Protein AF-A0A1I9GDU5-F1 (afdb_monomer_lite)

Radius of gyration: 19.59 Å; chains: 1; bounding box: 53×36×53 Å

Structure (mmCIF, N/CA/C/O backbone):
data_AF-A0A1I9GDU5-F1
#
_entry.id   AF-A0A1I9GDU5-F1
#
loop_
_atom_site.group_PDB
_atom_site.id
_atom_site.type_symbol
_atom_site.label_atom_id
_atom_site.label_alt_id
_atom_site.label_comp_id
_atom_site.label_asym_id
_atom_site.label_entity_id
_atom_site.label_seq_id
_atom_site.pdbx_PDB_ins_code
_atom_site.Cartn_x
_atom_site.Cartn_y
_atom_site.Cartn_z
_atom_site.occupancy
_atom_site.B_iso_or_equiv
_atom_site.auth_seq_id
_atom_site.auth_comp_id
_atom_site.auth_asym_id
_atom_site.auth_atom_id
_atom_site.pdbx_PDB_model_num
ATOM 1 N N . PHE A 1 1 ? 31.852 8.792 18.252 1.00 34.69 1 PHE A N 1
ATOM 2 C CA . PHE A 1 1 ? 31.439 7.399 18.511 1.00 34.69 1 PHE A CA 1
ATOM 3 C C . PHE A 1 1 ? 30.868 6.819 17.231 1.00 34.69 1 PHE A C 1
ATOM 5 O O . PHE A 1 1 ? 29.790 7.212 16.814 1.00 34.69 1 PHE A O 1
ATOM 12 N N . LEU A 1 2 ? 31.659 5.996 16.546 1.00 25.97 2 LEU A N 1
ATOM 13 C CA . LEU A 1 2 ? 31.419 5.549 15.175 1.00 25.97 2 LEU A CA 1
ATOM 14 C C . LEU A 1 2 ? 31.175 4.036 15.232 1.00 25.97 2 LEU A C 1
ATOM 16 O O . LEU A 1 2 ? 32.122 3.259 15.301 1.00 25.97 2 LEU A O 1
ATOM 20 N N . VAL A 1 3 ? 29.908 3.618 15.287 1.00 32.28 3 VAL A N 1
ATOM 21 C CA . VAL A 1 3 ? 29.549 2.194 15.225 1.00 32.28 3 VAL A CA 1
ATOM 22 C C . VAL A 1 3 ? 29.428 1.809 13.754 1.00 32.28 3 VAL A C 1
ATOM 24 O O . VAL A 1 3 ? 28.418 2.058 13.100 1.00 32.28 3 VAL A O 1
ATOM 27 N N . ARG A 1 4 ? 30.501 1.217 13.223 1.00 34.00 4 ARG A N 1
ATOM 28 C CA . ARG A 1 4 ? 30.481 0.467 11.965 1.00 34.00 4 ARG A CA 1
ATOM 29 C C . ARG A 1 4 ? 29.756 -0.857 12.210 1.00 34.00 4 ARG A C 1
ATOM 31 O O . ARG A 1 4 ? 30.358 -1.789 12.727 1.00 34.00 4 ARG A O 1
ATOM 38 N N . ASN A 1 5 ? 28.493 -0.960 11.804 1.00 32.53 5 ASN A N 1
ATOM 39 C CA . ASN A 1 5 ? 27.867 -2.266 11.605 1.00 32.53 5 ASN A CA 1
ATOM 40 C C . ASN A 1 5 ? 28.206 -2.763 10.198 1.00 32.53 5 ASN A C 1
ATOM 42 O O . ASN A 1 5 ? 27.578 -2.379 9.213 1.00 32.53 5 ASN A O 1
ATOM 46 N N . ALA A 1 6 ? 29.222 -3.621 10.121 1.00 39.22 6 ALA A N 1
ATOM 47 C CA . ALA A 1 6 ? 29.484 -4.453 8.960 1.00 39.22 6 ALA A CA 1
ATOM 48 C C . ALA A 1 6 ? 28.389 -5.527 8.871 1.00 39.22 6 ALA A C 1
ATOM 50 O O . ALA A 1 6 ? 28.407 -6.511 9.607 1.00 39.22 6 ALA A O 1
ATOM 51 N N . ARG A 1 7 ? 27.415 -5.342 7.977 1.00 33.91 7 ARG A N 1
ATOM 52 C CA . ARG A 1 7 ? 26.587 -6.445 7.478 1.00 33.91 7 ARG A CA 1
ATOM 53 C C . ARG A 1 7 ? 27.084 -6.765 6.075 1.00 33.91 7 ARG A C 1
ATOM 55 O O . ARG A 1 7 ? 26.916 -5.958 5.166 1.00 33.91 7 ARG A O 1
ATOM 62 N N . GLY A 1 8 ? 27.754 -7.908 5.937 1.00 32.38 8 GLY A N 1
ATOM 63 C CA . GLY A 1 8 ? 28.134 -8.453 4.636 1.00 32.38 8 GLY A CA 1
ATOM 64 C C . GLY A 1 8 ? 26.904 -8.714 3.754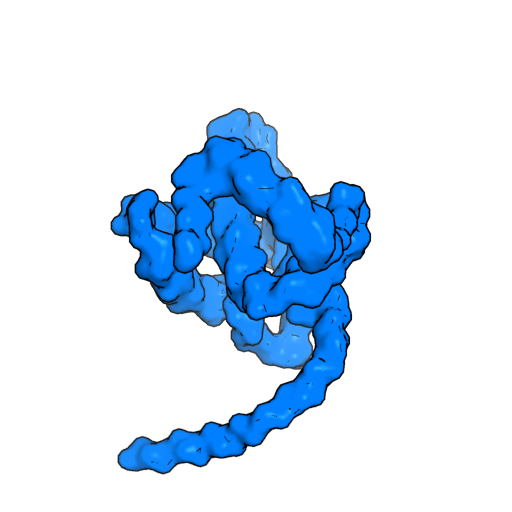 1.00 32.38 8 GLY A C 1
ATOM 65 O O . GLY A 1 8 ? 25.773 -8.718 4.254 1.00 32.38 8 GLY A O 1
ATOM 66 N N . PRO A 1 9 ? 27.096 -8.924 2.443 1.00 31.73 9 PRO A N 1
ATOM 67 C CA . PRO A 1 9 ? 25.996 -9.161 1.525 1.00 31.73 9 PRO A CA 1
ATOM 68 C C . PRO A 1 9 ? 25.405 -10.547 1.798 1.00 31.73 9 PRO A C 1
ATOM 70 O O . PRO A 1 9 ? 25.920 -11.568 1.346 1.00 31.73 9 PRO A O 1
ATOM 73 N N . VAL A 1 10 ? 24.311 -10.583 2.558 1.00 38.84 10 VAL A N 1
ATOM 74 C CA . VAL A 1 10 ? 23.477 -11.778 2.694 1.00 38.84 10 VAL A CA 1
ATOM 75 C C . VAL A 1 10 ? 22.884 -12.058 1.315 1.00 38.84 10 VAL A C 1
ATOM 77 O O . VAL A 1 10 ? 21.987 -11.338 0.872 1.00 38.84 10 VAL A O 1
ATOM 80 N N . HIS A 1 11 ? 23.404 -13.078 0.629 1.00 37.41 11 HIS A N 1
ATOM 81 C CA . HIS A 1 11 ? 22.773 -13.646 -0.558 1.00 37.41 11 HIS A CA 1
ATOM 82 C C . HIS A 1 11 ? 21.418 -14.214 -0.131 1.00 37.41 11 HIS A C 1
ATOM 84 O O . HIS A 1 11 ? 21.322 -15.318 0.399 1.00 37.41 11 HIS A O 1
ATOM 90 N N . ARG A 1 12 ? 20.363 -13.412 -0.292 1.00 41.97 12 ARG A N 1
ATOM 91 C CA . ARG A 1 12 ? 18.989 -13.888 -0.178 1.00 41.97 12 ARG A CA 1
ATOM 92 C C . ARG A 1 12 ? 18.655 -14.579 -1.493 1.00 41.97 12 ARG A C 1
ATOM 94 O O . ARG A 1 12 ? 18.805 -13.964 -2.545 1.00 41.97 12 ARG A O 1
ATOM 101 N N . GLY A 1 13 ? 18.249 -15.846 -1.413 1.00 39.59 13 GLY A N 1
ATOM 102 C CA . GLY A 1 13 ? 17.681 -16.577 -2.546 1.00 39.59 13 GLY A CA 1
ATOM 103 C C . GLY A 1 13 ? 16.460 -15.855 -3.140 1.00 39.59 13 GLY A C 1
ATOM 104 O O . GLY A 1 13 ? 16.067 -14.799 -2.630 1.00 39.59 13 GLY A O 1
ATOM 105 N N . PRO A 1 14 ? 15.852 -16.394 -4.210 1.00 44.62 14 PRO A N 1
ATOM 106 C CA . PRO A 1 14 ? 14.689 -15.773 -4.832 1.00 44.62 14 PRO A CA 1
ATOM 107 C C . PRO A 1 14 ? 13.608 -15.549 -3.768 1.00 44.62 14 PRO A C 1
ATOM 109 O O . PRO A 1 14 ? 13.174 -16.491 -3.104 1.00 44.62 14 PRO A O 1
ATOM 112 N N . LYS A 1 15 ? 13.235 -14.281 -3.558 1.00 49.69 15 LYS A N 1
ATOM 113 C CA . LYS A 1 15 ? 12.153 -13.910 -2.641 1.00 49.69 15 LYS A CA 1
ATOM 114 C C . LYS A 1 15 ? 10.875 -14.599 -3.109 1.00 49.69 15 LYS A C 1
ATOM 116 O O . LYS A 1 15 ? 10.596 -14.629 -4.306 1.00 49.69 15 LYS A O 1
ATOM 121 N N . LYS A 1 16 ? 10.109 -15.176 -2.191 1.00 54.62 16 LYS A N 1
ATOM 122 C CA . LYS A 1 16 ? 8.768 -15.689 -2.506 1.00 54.62 16 LYS A CA 1
ATOM 123 C C . LYS A 1 16 ? 7.790 -14.511 -2.542 1.00 54.62 16 LYS A C 1
ATOM 125 O O . LYS A 1 16 ? 8.065 -13.485 -1.925 1.00 54.62 16 LYS A O 1
ATOM 130 N N . MET A 1 17 ? 6.644 -14.641 -3.219 1.00 57.00 17 MET A N 1
ATOM 131 C CA . MET A 1 17 ? 5.625 -13.572 -3.272 1.00 57.00 17 MET A CA 1
ATOM 132 C C . MET A 1 17 ? 5.251 -13.056 -1.871 1.00 57.00 17 MET A C 1
ATOM 134 O O . MET A 1 17 ? 5.105 -11.853 -1.663 1.00 57.00 17 MET A O 1
ATOM 138 N N . GLU A 1 18 ? 5.169 -13.962 -0.897 1.00 58.31 18 GLU A N 1
ATOM 139 C CA . GLU A 1 18 ? 4.899 -13.657 0.510 1.00 58.31 18 GLU A CA 1
ATOM 140 C C . GLU A 1 18 ? 5.886 -12.614 1.076 1.00 58.31 18 GLU A C 1
ATOM 142 O O . GLU A 1 18 ? 5.498 -11.744 1.855 1.00 58.31 18 GLU A O 1
ATOM 147 N N . ASP A 1 19 ? 7.142 -12.605 0.622 1.00 65.06 19 ASP A N 1
ATOM 148 C CA . ASP A 1 19 ? 8.193 -11.687 1.082 1.00 65.06 19 ASP A CA 1
ATOM 149 C C . ASP A 1 19 ? 8.041 -10.253 0.551 1.00 65.06 19 ASP A C 1
ATOM 151 O O . ASP A 1 19 ? 8.724 -9.341 1.030 1.00 65.06 19 ASP A O 1
ATOM 155 N N . LEU A 1 20 ? 7.174 -10.033 -0.444 1.00 73.00 20 LEU A N 1
ATOM 156 C CA . LEU A 1 20 ? 6.969 -8.719 -1.058 1.00 73.00 20 LEU A CA 1
ATOM 157 C C . LEU A 1 20 ? 6.034 -7.830 -0.238 1.00 73.00 20 LEU A C 1
ATOM 159 O O . LEU A 1 20 ? 6.034 -6.619 -0.439 1.00 73.00 20 LEU A O 1
ATOM 163 N N . ASN A 1 21 ? 5.278 -8.405 0.709 1.00 84.94 21 ASN A N 1
ATOM 164 C CA . ASN A 1 21 ? 4.298 -7.685 1.529 1.00 84.94 21 ASN A CA 1
ATOM 165 C C . ASN A 1 21 ? 3.431 -6.743 0.678 1.00 84.94 21 ASN A C 1
ATOM 167 O O . ASN A 1 21 ? 3.212 -5.592 1.053 1.00 84.94 21 ASN A O 1
ATOM 171 N N . LEU A 1 22 ? 2.974 -7.207 -0.484 1.00 88.56 22 LEU A N 1
ATOM 172 C CA . LEU A 1 22 ? 2.181 -6.440 -1.436 1.00 88.56 22 LEU A CA 1
ATOM 173 C C . LEU A 1 22 ? 0.989 -7.298 -1.863 1.00 88.56 22 LEU A C 1
ATOM 175 O O . LEU A 1 22 ? 1.180 -8.435 -2.279 1.00 88.56 22 LEU A O 1
ATOM 179 N N . HIS A 1 23 ? -0.223 -6.766 -1.724 1.00 89.38 23 HIS A N 1
ATOM 180 C CA . HIS A 1 23 ? -1.468 -7.494 -1.968 1.00 89.38 23 HIS A CA 1
ATOM 181 C C . HIS A 1 23 ? -2.402 -6.682 -2.867 1.00 89.38 23 HIS A C 1
ATOM 183 O O . HIS A 1 23 ? -2.425 -5.455 -2.788 1.00 89.38 23 HIS A O 1
ATOM 189 N N . MET A 1 24 ? -3.199 -7.388 -3.673 1.00 91.19 24 MET A N 1
ATOM 190 C CA . MET A 1 24 ? -4.263 -6.813 -4.511 1.00 91.19 24 MET A CA 1
ATOM 191 C C . MET A 1 24 ? -5.633 -6.779 -3.813 1.00 91.19 24 MET A C 1
ATOM 193 O O . MET A 1 24 ? -6.597 -6.280 -4.384 1.00 91.19 24 MET A O 1
ATOM 197 N N . TYR A 1 25 ? -5.725 -7.311 -2.587 1.00 94.31 25 TYR A N 1
ATOM 198 C CA . TYR A 1 25 ? -6.948 -7.343 -1.771 1.00 94.31 25 TYR A CA 1
ATOM 199 C C . TYR A 1 25 ? -8.172 -7.942 -2.501 1.00 94.31 25 TYR A C 1
ATOM 201 O O . TYR A 1 25 ? -9.287 -7.426 -2.399 1.00 94.31 25 TYR A O 1
ATOM 209 N N . LEU A 1 26 ? -7.956 -9.029 -3.252 1.00 90.94 26 LEU A N 1
ATOM 210 C CA . LEU A 1 26 ? -8.995 -9.689 -4.055 1.00 90.94 26 LEU A CA 1
ATOM 211 C C . LEU A 1 26 ? -9.957 -10.523 -3.200 1.00 90.94 26 LEU A C 1
ATOM 213 O O . LEU A 1 26 ? -11.164 -10.510 -3.432 1.00 90.94 26 LEU A O 1
ATOM 217 N N . GLU A 1 27 ? -9.426 -11.213 -2.193 1.00 89.88 27 GLU A N 1
ATOM 218 C CA . GLU A 1 27 ? -10.185 -12.109 -1.324 1.00 89.88 27 GLU A CA 1
ATOM 219 C C . GLU A 1 27 ? -10.425 -11.470 0.045 1.00 89.88 27 GLU A C 1
ATOM 221 O O . GLU A 1 27 ? -9.507 -10.931 0.669 1.00 89.88 27 GLU A O 1
ATOM 226 N N . SER A 1 28 ? -11.676 -11.523 0.509 1.00 90.31 28 SER A N 1
ATOM 227 C CA . SER A 1 28 ? -12.046 -11.026 1.835 1.00 90.31 28 SER A CA 1
ATOM 228 C C . SER A 1 28 ? -11.548 -11.978 2.922 1.00 90.31 28 SER A C 1
ATOM 230 O O . SER A 1 28 ? -11.733 -13.189 2.787 1.00 90.31 28 SER A O 1
ATOM 232 N N . PRO A 1 29 ? -10.998 -11.469 4.039 1.00 91.25 29 PRO A N 1
ATOM 233 C CA . PRO A 1 29 ? -10.701 -12.312 5.187 1.00 91.25 29 PRO A CA 1
ATOM 234 C C . PRO A 1 29 ? -12.004 -12.885 5.766 1.00 91.25 29 PRO A C 1
ATOM 236 O O . PRO A 1 29 ? -12.989 -12.163 5.918 1.00 91.25 29 PRO A O 1
ATOM 239 N N . MET A 1 30 ? -11.994 -14.174 6.113 1.00 89.06 30 MET A N 1
ATOM 240 C CA . MET A 1 30 ? -13.121 -14.889 6.745 1.00 89.06 30 MET A CA 1
ATOM 241 C C . MET A 1 30 ? -12.973 -14.997 8.270 1.00 89.06 30 MET A C 1
ATOM 243 O O . MET A 1 30 ? -13.607 -15.821 8.925 1.00 89.06 30 MET A O 1
ATOM 247 N N . GLU A 1 31 ? -12.077 -14.199 8.835 1.00 90.19 31 GLU A N 1
ATOM 248 C CA . GLU A 1 31 ? -11.678 -14.289 10.228 1.00 90.19 31 GLU A CA 1
ATOM 249 C C . GLU A 1 31 ? -12.565 -13.435 11.141 1.00 90.19 31 GLU A C 1
ATOM 251 O O . GLU A 1 31 ? -12.964 -12.326 10.788 1.00 90.19 31 GLU A O 1
ATOM 256 N N . ASN A 1 32 ? -12.824 -13.935 12.350 1.00 93.31 32 ASN A N 1
ATOM 257 C CA . ASN A 1 32 ? -13.506 -13.175 13.390 1.00 93.31 32 ASN A CA 1
ATOM 258 C C . ASN A 1 32 ? -12.511 -12.301 14.158 1.00 93.31 32 ASN A C 1
ATOM 260 O O . ASN A 1 32 ? -11.490 -12.786 14.642 1.00 93.31 32 ASN A O 1
ATOM 264 N N . ILE A 1 33 ? -12.859 -11.030 14.336 1.00 96.31 33 ILE A N 1
ATOM 265 C CA . ILE A 1 33 ? -12.098 -10.072 15.140 1.00 96.31 33 ILE A CA 1
ATOM 266 C C . ILE A 1 33 ? -12.982 -9.467 16.225 1.00 96.31 33 ILE A C 1
ATOM 268 O O . ILE A 1 33 ? -14.208 -9.422 16.104 1.00 96.31 33 ILE A O 1
ATOM 272 N N . THR A 1 34 ? -12.360 -8.986 17.298 1.00 97.62 34 THR A N 1
ATOM 273 C CA . THR A 1 34 ? -13.097 -8.267 18.345 1.00 97.62 34 THR A CA 1
ATOM 274 C C . THR A 1 34 ? -13.529 -6.885 17.856 1.00 97.62 34 THR A C 1
ATOM 276 O O . THR A 1 34 ? -12.914 -6.307 16.960 1.00 97.62 34 THR A O 1
ATOM 279 N N . LEU A 1 35 ? -14.557 -6.305 18.481 1.00 97.06 35 LEU A N 1
ATOM 280 C CA . LEU A 1 35 ? -14.988 -4.941 18.160 1.00 97.06 35 LEU A CA 1
ATOM 281 C C . LEU A 1 35 ? -13.884 -3.902 18.428 1.00 97.06 35 LEU A C 1
ATOM 283 O O . LEU A 1 35 ? -13.736 -2.946 17.669 1.00 97.06 35 LEU A O 1
ATOM 287 N N . LEU A 1 36 ? -13.094 -4.106 19.487 1.00 97.75 36 LEU A N 1
ATOM 288 C CA . LEU A 1 36 ? -11.962 -3.237 19.808 1.00 97.75 36 LEU A CA 1
ATOM 289 C C . LEU A 1 36 ? -10.896 -3.298 18.705 1.00 97.75 36 LEU A C 1
ATOM 291 O O . LEU A 1 36 ? -10.476 -2.261 18.199 1.00 97.75 36 LEU A O 1
ATOM 295 N N . GLU A 1 37 ? -10.520 -4.506 18.279 1.00 97.31 37 GLU A N 1
ATOM 296 C CA . GLU A 1 37 ? -9.568 -4.706 17.180 1.00 97.31 37 GLU A CA 1
ATOM 297 C C . GLU A 1 37 ? -10.094 -4.103 15.869 1.00 97.31 37 GLU A C 1
ATOM 299 O O . GLU A 1 37 ? -9.360 -3.401 15.177 1.00 97.31 37 GLU A O 1
ATOM 304 N N . PHE A 1 38 ? -11.382 -4.289 15.561 1.00 97.38 38 PHE A N 1
ATOM 305 C CA . PHE A 1 38 ? -12.032 -3.665 14.406 1.00 97.38 38 PHE A CA 1
ATOM 306 C C . PHE A 1 38 ? -11.852 -2.138 14.413 1.00 97.38 38 PHE A C 1
ATOM 308 O O . PHE A 1 38 ? -11.432 -1.549 13.411 1.00 97.38 38 PHE A O 1
ATOM 315 N N . GLN A 1 39 ? -12.129 -1.489 15.548 1.00 97.62 39 GLN A N 1
ATOM 316 C CA . GLN A 1 39 ? -12.000 -0.039 15.693 1.00 97.62 39 GLN A CA 1
ATOM 317 C C . GLN A 1 39 ? -10.543 0.425 15.549 1.00 97.62 39 GLN A C 1
ATOM 319 O O . GLN A 1 39 ? -10.274 1.407 14.851 1.00 97.62 39 GLN A O 1
ATOM 324 N N . GLU A 1 40 ? -9.599 -0.273 16.179 1.00 97.75 40 GLU A N 1
ATOM 325 C CA . GLU A 1 40 ? -8.172 0.042 16.084 1.00 97.75 40 GLU A CA 1
ATOM 326 C C . GLU A 1 40 ? -7.658 -0.062 14.645 1.00 97.75 40 GLU A C 1
ATOM 328 O O . GLU A 1 40 ? -6.968 0.843 14.167 1.00 97.75 40 GLU A O 1
ATOM 333 N N . LEU A 1 41 ? -8.020 -1.129 13.927 1.00 97.81 41 LEU A N 1
ATOM 334 C CA . LEU A 1 41 ? -7.623 -1.342 12.535 1.00 97.81 41 LEU A CA 1
ATOM 335 C C . LEU A 1 41 ? -8.179 -0.260 11.609 1.00 97.81 41 LEU A C 1
ATOM 337 O O . LEU A 1 41 ? -7.432 0.279 10.786 1.00 97.81 41 LEU A O 1
ATOM 341 N N . ALA A 1 42 ? -9.452 0.106 11.781 1.00 97.81 42 ALA A N 1
ATOM 342 C CA . ALA A 1 42 ? -10.079 1.184 11.024 1.00 97.81 42 ALA A CA 1
ATOM 343 C C . ALA A 1 42 ? -9.350 2.519 11.238 1.00 97.81 42 ALA A C 1
ATOM 345 O O . ALA A 1 42 ? -8.953 3.187 10.281 1.00 97.81 42 ALA A O 1
ATOM 346 N N . LEU A 1 43 ? -9.133 2.900 12.502 1.00 98.00 43 LEU A N 1
ATOM 347 C CA . LEU A 1 43 ? -8.497 4.171 12.849 1.00 98.00 43 LEU A CA 1
ATOM 348 C C . LEU A 1 43 ? -7.046 4.235 12.372 1.00 98.00 43 LEU A C 1
ATOM 350 O O . LEU A 1 43 ? -6.622 5.262 11.838 1.00 98.00 43 LEU A O 1
ATOM 354 N N . ASN A 1 44 ? -6.286 3.153 12.537 1.00 97.75 44 ASN A N 1
ATOM 355 C CA . ASN A 1 44 ? -4.888 3.110 12.121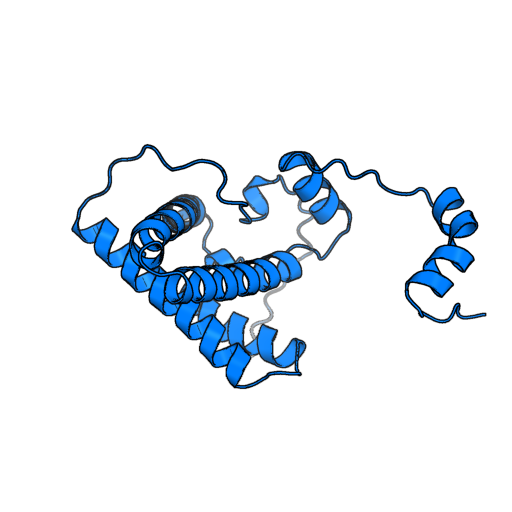 1.00 97.75 44 ASN A CA 1
ATOM 356 C C . ASN A 1 44 ? -4.749 3.222 10.601 1.00 97.75 44 ASN A C 1
ATOM 358 O O . ASN A 1 44 ? -3.958 4.041 10.129 1.00 97.75 44 ASN A O 1
ATOM 362 N N . ARG A 1 45 ? -5.555 2.490 9.821 1.00 98.25 45 ARG A N 1
ATOM 363 C CA . ARG A 1 45 ? -5.509 2.618 8.358 1.00 98.25 45 ARG A CA 1
ATOM 364 C C . ARG A 1 45 ? -6.006 3.978 7.882 1.00 98.25 45 ARG A C 1
ATOM 366 O O . ARG A 1 45 ? -5.399 4.559 6.991 1.00 98.25 45 ARG A O 1
ATOM 373 N N . LEU A 1 46 ? -7.030 4.550 8.518 1.00 98.31 46 LEU A N 1
ATOM 374 C CA . LEU A 1 46 ? -7.486 5.899 8.179 1.00 98.31 46 LEU A CA 1
ATOM 375 C C . LEU A 1 46 ? -6.383 6.946 8.399 1.00 98.31 46 LEU A C 1
ATOM 377 O O . LEU A 1 46 ? -6.216 7.846 7.579 1.00 98.31 46 LEU A O 1
ATOM 381 N N . ARG A 1 47 ? -5.601 6.820 9.479 1.00 98.25 47 ARG A N 1
ATOM 382 C CA . ARG A 1 47 ? -4.429 7.679 9.726 1.00 98.25 47 ARG A CA 1
ATOM 383 C C . ARG A 1 47 ? -3.375 7.528 8.633 1.00 98.25 47 ARG A C 1
ATOM 385 O O . ARG A 1 47 ? -2.832 8.534 8.193 1.00 98.25 47 ARG A O 1
ATOM 392 N N . VAL A 1 48 ? -3.122 6.301 8.178 1.00 98.19 48 VAL A N 1
ATOM 393 C CA . VAL A 1 48 ? -2.214 6.024 7.055 1.00 98.19 48 VAL A CA 1
ATOM 394 C C . VAL A 1 48 ? -2.697 6.712 5.780 1.00 98.19 48 VAL A C 1
ATOM 396 O O . VAL A 1 48 ? -1.932 7.463 5.184 1.00 98.19 48 VAL A O 1
ATOM 399 N N . LEU A 1 49 ? -3.963 6.535 5.391 1.00 98.31 49 LEU A N 1
ATOM 400 C CA . LEU A 1 49 ? -4.498 7.137 4.163 1.00 98.31 49 LEU A CA 1
ATOM 401 C C . LEU A 1 49 ? -4.514 8.673 4.220 1.00 98.31 49 LEU A C 1
ATOM 403 O O . LEU A 1 49 ? -4.184 9.324 3.234 1.00 98.31 49 LEU A O 1
ATOM 407 N N . LYS A 1 50 ? -4.803 9.264 5.386 1.00 98.00 50 LYS A N 1
ATOM 408 C CA . LYS A 1 50 ? -4.679 10.718 5.585 1.00 98.00 50 LYS A CA 1
ATOM 409 C C . LYS A 1 50 ? -3.233 11.210 5.507 1.00 98.00 50 LYS A C 1
ATOM 411 O O . LYS A 1 50 ? -2.998 12.304 5.009 1.00 98.00 50 LYS A O 1
ATOM 416 N N . ALA A 1 51 ? -2.264 10.434 5.992 1.00 97.00 51 ALA A N 1
ATOM 417 C CA . ALA A 1 51 ? -0.851 10.776 5.838 1.00 97.00 51 ALA A CA 1
ATOM 418 C C . ALA A 1 51 ? -0.431 10.735 4.359 1.00 97.00 51 ALA A C 1
ATOM 420 O O . ALA A 1 51 ? 0.290 11.622 3.908 1.00 97.00 51 ALA A O 1
ATOM 421 N N . VAL A 1 52 ? -0.925 9.752 3.596 1.00 96.50 52 VAL A N 1
ATOM 422 C CA . VAL A 1 52 ? -0.697 9.662 2.144 1.00 96.50 52 VAL A CA 1
ATOM 423 C C . VAL A 1 52 ? -1.227 10.904 1.426 1.00 96.50 52 VAL A C 1
ATOM 425 O O . VAL A 1 52 ? -0.482 11.540 0.678 1.00 96.50 52 VAL A O 1
ATOM 428 N N . GLU A 1 53 ? -2.463 11.298 1.727 1.00 96.50 53 GLU A N 1
ATOM 429 C CA . GLU A 1 53 ? -3.090 12.507 1.187 1.00 96.50 53 GLU A CA 1
ATOM 430 C C . GLU A 1 53 ? -2.268 13.766 1.496 1.00 96.50 53 GLU A C 1
ATOM 432 O O . GLU A 1 53 ? -1.878 14.499 0.589 1.00 96.50 53 GLU A O 1
ATOM 437 N N . GLN A 1 54 ? -1.928 13.981 2.771 1.00 95.69 54 GLN A N 1
ATOM 438 C CA . GLN A 1 54 ? -1.202 15.173 3.220 1.00 95.69 54 GLN A CA 1
ATOM 439 C C . GLN A 1 54 ? 0.164 15.330 2.549 1.00 95.69 54 GLN A C 1
ATOM 441 O O . GLN A 1 54 ? 0.575 16.445 2.220 1.00 95.69 54 GLN A O 1
ATOM 446 N N . VAL A 1 55 ? 0.897 14.228 2.359 1.00 94.31 55 VAL A N 1
ATOM 447 C CA . VAL A 1 55 ? 2.201 14.280 1.688 1.00 94.31 55 VAL A CA 1
ATOM 448 C C . VAL A 1 55 ? 2.029 14.598 0.205 1.00 94.31 55 VAL A C 1
ATOM 450 O O . VAL A 1 55 ? 2.780 15.412 -0.332 1.00 94.31 55 VAL A O 1
ATOM 453 N N . LYS A 1 56 ? 1.020 14.020 -0.450 1.00 90.69 56 LYS A N 1
ATOM 454 C CA . LYS A 1 56 ? 0.734 14.287 -1.861 1.00 90.69 56 LYS A CA 1
ATOM 455 C C . LYS A 1 56 ? 0.342 15.745 -2.109 1.00 90.69 56 LYS A C 1
ATOM 457 O O . LYS A 1 56 ? 0.863 16.354 -3.042 1.00 90.69 56 LYS A O 1
ATOM 462 N N . ASP A 1 57 ? -0.502 16.314 -1.251 1.00 90.69 57 ASP A N 1
ATOM 463 C CA . ASP A 1 57 ? -0.920 17.719 -1.340 1.00 90.69 57 ASP A CA 1
ATOM 464 C C . ASP A 1 57 ? 0.255 18.684 -1.140 1.00 90.69 57 ASP A C 1
ATOM 466 O O . ASP A 1 57 ? 0.319 19.744 -1.765 1.00 90.69 57 ASP A O 1
ATOM 470 N N . ARG A 1 58 ? 1.225 18.306 -0.299 1.00 91.19 58 ARG A N 1
ATOM 471 C CA . ARG A 1 58 ? 2.423 19.110 -0.033 1.00 91.19 58 ARG A CA 1
ATOM 472 C C . ARG A 1 58 ? 3.439 19.088 -1.179 1.00 91.19 58 ARG A C 1
ATOM 474 O O . ARG A 1 58 ? 4.138 20.082 -1.369 1.00 91.19 58 ARG A O 1
ATOM 481 N N . PHE A 1 59 ? 3.540 17.987 -1.923 1.00 87.69 59 PHE A N 1
ATOM 482 C CA . PHE A 1 59 ? 4.588 17.774 -2.932 1.00 87.69 59 PHE A CA 1
ATOM 483 C C . PHE A 1 59 ? 4.031 17.349 -4.303 1.00 87.69 59 PHE A C 1
ATOM 485 O O . PHE A 1 59 ? 4.446 16.327 -4.839 1.00 87.69 59 PHE A O 1
ATOM 492 N N . PRO A 1 60 ? 3.148 18.122 -4.955 1.00 78.56 60 PRO A N 1
ATOM 493 C CA . PRO A 1 60 ? 2.378 17.664 -6.119 1.00 78.56 60 PRO A CA 1
ATOM 494 C C . PRO A 1 60 ? 3.200 17.276 -7.365 1.00 78.56 60 PRO A C 1
ATOM 496 O O . PRO A 1 60 ? 2.642 16.712 -8.304 1.00 78.56 60 PRO A O 1
ATOM 499 N N . ARG A 1 61 ? 4.503 17.598 -7.422 1.00 80.69 61 ARG A N 1
ATOM 500 C CA . ARG A 1 61 ? 5.380 17.332 -8.582 1.00 80.69 61 ARG A CA 1
ATOM 501 C C . ARG A 1 61 ? 6.709 16.654 -8.237 1.00 80.69 61 ARG A C 1
ATOM 503 O O . ARG A 1 61 ? 7.461 16.311 -9.144 1.00 80.69 61 ARG A O 1
ATOM 510 N N . GLU A 1 62 ? 7.012 16.455 -6.956 1.00 80.31 62 GLU A N 1
ATOM 511 C CA . GLU A 1 62 ? 8.325 15.981 -6.505 1.00 80.31 62 GLU A CA 1
ATOM 512 C C . GLU A 1 62 ? 8.249 14.538 -6.005 1.00 80.31 62 GLU A C 1
ATOM 514 O O . GLU A 1 62 ? 8.141 14.273 -4.811 1.00 80.31 62 GLU A O 1
ATOM 519 N N . THR A 1 63 ? 8.323 13.584 -6.934 1.00 79.12 63 THR A N 1
ATOM 520 C CA . THR A 1 63 ? 8.165 12.147 -6.642 1.00 79.12 63 THR A CA 1
ATOM 521 C C . THR A 1 63 ? 9.149 11.626 -5.589 1.00 79.12 63 THR A C 1
ATOM 523 O O . THR A 1 63 ? 8.772 10.837 -4.725 1.00 79.12 63 THR A O 1
ATOM 526 N N . GLU A 1 64 ? 10.406 12.076 -5.614 1.00 86.00 64 GLU A N 1
ATOM 527 C CA . GLU A 1 64 ? 11.409 11.638 -4.634 1.00 86.00 64 GLU A CA 1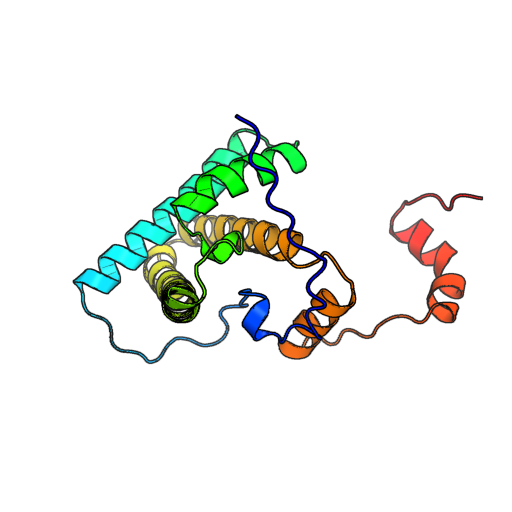
ATOM 528 C C . GLU A 1 64 ? 11.142 12.218 -3.235 1.00 86.00 64 GLU A C 1
ATOM 530 O O . GLU A 1 64 ? 11.230 11.500 -2.237 1.00 86.00 64 GLU A O 1
ATOM 535 N N . ALA A 1 65 ? 10.736 13.490 -3.152 1.00 88.62 65 ALA A N 1
ATOM 536 C CA . ALA A 1 65 ? 10.361 14.127 -1.891 1.00 88.62 65 ALA A CA 1
ATOM 537 C C . ALA A 1 65 ? 9.099 13.490 -1.286 1.00 88.62 65 ALA A C 1
ATOM 539 O O . ALA A 1 65 ? 9.086 13.210 -0.084 1.00 88.62 65 ALA A O 1
ATOM 540 N N . ILE A 1 66 ? 8.090 13.181 -2.120 1.00 89.94 66 ILE A N 1
ATOM 541 C CA . ILE A 1 66 ? 6.912 12.394 -1.723 1.00 89.94 66 ILE A CA 1
ATOM 542 C C . ILE A 1 66 ? 7.369 11.082 -1.085 1.00 89.94 66 ILE A C 1
ATOM 544 O O . ILE A 1 66 ? 6.998 10.792 0.048 1.00 89.94 66 ILE A O 1
ATOM 548 N N . ASN A 1 67 ? 8.189 10.296 -1.788 1.00 89.88 67 ASN A N 1
ATOM 549 C CA . ASN A 1 67 ? 8.596 8.972 -1.323 1.00 89.88 67 ASN A CA 1
ATOM 550 C C . ASN A 1 67 ? 9.384 9.031 -0.010 1.00 89.88 67 ASN A C 1
ATOM 552 O O . ASN A 1 67 ? 9.138 8.227 0.889 1.00 89.88 67 ASN A O 1
ATOM 556 N N . ASN A 1 68 ? 10.290 9.997 0.135 1.00 91.62 68 ASN A N 1
ATOM 557 C CA . ASN A 1 68 ? 11.075 10.166 1.356 1.00 91.62 68 ASN A CA 1
ATOM 558 C C . ASN A 1 68 ? 10.201 10.561 2.558 1.00 91.62 68 ASN A C 1
ATOM 560 O O . ASN A 1 68 ? 10.356 10.001 3.648 1.00 91.62 68 ASN A O 1
ATOM 564 N N . GLU A 1 69 ? 9.258 11.489 2.374 1.00 93.19 69 GLU A N 1
ATOM 565 C CA . GLU A 1 69 ? 8.361 11.912 3.452 1.00 93.19 69 GLU A CA 1
ATOM 566 C C . GLU A 1 69 ? 7.315 10.833 3.785 1.00 93.19 69 GLU A C 1
ATOM 568 O O . GLU A 1 69 ? 7.088 10.552 4.965 1.00 93.19 69 GLU A O 1
ATOM 573 N N . LEU A 1 70 ? 6.746 10.153 2.780 1.00 93.69 70 LEU A N 1
ATOM 574 C CA . LEU A 1 70 ? 5.871 8.994 2.989 1.00 93.69 70 LEU A CA 1
ATOM 575 C C . LEU A 1 70 ? 6.596 7.900 3.766 1.00 93.69 70 LEU A C 1
ATOM 577 O O . LEU A 1 70 ? 6.074 7.433 4.774 1.00 93.69 70 LEU A O 1
ATOM 581 N N . ALA A 1 71 ? 7.817 7.532 3.367 1.00 93.44 71 ALA A N 1
ATOM 582 C CA . ALA A 1 71 ? 8.603 6.534 4.085 1.00 93.44 71 ALA A CA 1
ATOM 583 C C . ALA A 1 71 ? 8.788 6.922 5.558 1.00 93.44 71 ALA A C 1
ATOM 585 O O . ALA A 1 71 ? 8.606 6.091 6.450 1.00 93.44 71 ALA A O 1
ATOM 586 N N . LYS A 1 72 ? 9.079 8.199 5.836 1.00 93.62 72 LYS A N 1
ATOM 587 C CA . LYS A 1 72 ? 9.248 8.719 7.197 1.00 93.62 72 LYS A CA 1
ATOM 588 C C . LYS A 1 72 ? 7.982 8.601 8.048 1.00 93.62 72 LYS A C 1
ATOM 590 O O . LYS A 1 72 ? 8.081 8.234 9.222 1.00 93.62 72 LYS A O 1
ATOM 595 N N . GLN A 1 73 ? 6.811 8.903 7.488 1.00 94.62 73 GLN A N 1
ATOM 596 C CA . GLN A 1 73 ? 5.541 8.792 8.212 1.00 94.62 73 GLN A CA 1
ATOM 597 C C . GLN A 1 73 ? 5.086 7.335 8.362 1.00 94.62 73 GLN A C 1
ATOM 599 O O . GLN A 1 73 ? 4.730 6.895 9.460 1.00 94.62 73 GLN A O 1
ATOM 604 N N . LEU A 1 74 ? 5.163 6.558 7.282 1.00 94.56 74 LEU A N 1
ATOM 605 C CA . LEU A 1 74 ? 4.723 5.166 7.244 1.00 94.56 74 LEU A CA 1
ATOM 606 C C . LEU A 1 74 ? 5.614 4.244 8.075 1.00 94.56 74 LEU A C 1
ATOM 608 O O . LEU A 1 74 ? 5.098 3.298 8.656 1.00 94.56 74 LEU A O 1
ATOM 612 N N . MET A 1 75 ? 6.902 4.554 8.263 1.00 92.94 75 MET A N 1
ATOM 613 C CA . MET A 1 75 ? 7.752 3.815 9.209 1.00 92.94 75 MET A CA 1
ATOM 614 C C . MET A 1 75 ? 7.170 3.769 10.629 1.00 92.94 75 MET A C 1
ATOM 616 O O . MET A 1 75 ? 7.446 2.822 11.358 1.00 92.94 75 MET A O 1
ATOM 620 N N . LYS A 1 76 ? 6.376 4.772 11.029 1.00 91.44 76 LYS A N 1
ATOM 621 C CA . LYS A 1 76 ? 5.715 4.812 12.342 1.00 91.44 76 LYS A CA 1
ATOM 622 C C . LYS A 1 76 ? 4.297 4.249 12.301 1.00 91.44 76 LYS A C 1
ATOM 624 O O . LYS A 1 76 ? 3.888 3.575 13.237 1.00 91.44 76 LYS A O 1
ATOM 629 N N . LEU A 1 77 ? 3.542 4.562 11.248 1.00 93.75 77 LEU A N 1
ATOM 630 C CA . LEU A 1 77 ? 2.115 4.229 11.153 1.00 93.75 77 LEU A CA 1
ATO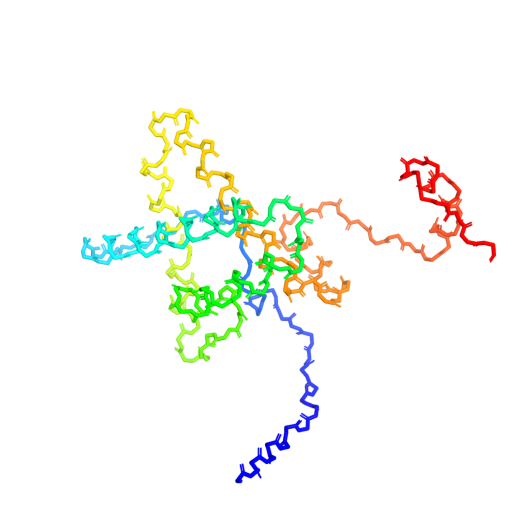M 631 C C . LEU A 1 77 ? 1.853 2.818 10.608 1.00 93.75 77 LEU A C 1
ATOM 633 O O . LEU A 1 77 ? 0.877 2.182 10.991 1.00 93.75 77 LEU A O 1
ATOM 637 N N . MET A 1 78 ? 2.704 2.340 9.700 1.00 94.25 78 MET A N 1
ATOM 638 C CA . MET A 1 78 ? 2.575 1.056 9.011 1.00 94.25 78 MET A CA 1
ATOM 639 C C . MET A 1 78 ? 3.966 0.524 8.604 1.00 94.25 78 MET A C 1
ATOM 641 O O . MET A 1 78 ? 4.317 0.542 7.422 1.00 94.25 78 MET A O 1
ATOM 645 N N . PRO A 1 79 ? 4.778 0.015 9.554 1.00 92.25 79 PRO A N 1
ATOM 646 C CA . PRO A 1 79 ? 6.157 -0.419 9.286 1.00 92.25 79 PRO A CA 1
ATOM 647 C C . PRO A 1 79 ? 6.287 -1.468 8.171 1.00 92.25 79 PRO A C 1
ATOM 649 O O . PRO A 1 79 ? 7.295 -1.506 7.461 1.00 92.25 79 PRO A O 1
ATOM 652 N N . ILE A 1 80 ? 5.257 -2.306 7.988 1.00 92.56 80 ILE A N 1
ATOM 653 C CA . ILE A 1 80 ? 5.195 -3.313 6.921 1.00 92.56 80 ILE A CA 1
ATOM 654 C C . ILE A 1 80 ? 5.202 -2.693 5.516 1.00 92.56 80 ILE A C 1
ATOM 656 O O . ILE A 1 80 ? 5.823 -3.260 4.620 1.00 92.56 80 ILE A O 1
ATOM 660 N N . ALA A 1 81 ? 4.613 -1.505 5.325 1.00 90.56 81 ALA A N 1
ATOM 661 C CA . ALA A 1 81 ? 4.616 -0.808 4.035 1.00 90.56 81 ALA A CA 1
ATOM 662 C C . ALA A 1 81 ? 6.025 -0.361 3.612 1.00 90.56 81 ALA A C 1
ATOM 664 O O . ALA A 1 81 ? 6.301 -0.253 2.421 1.00 90.56 81 ALA A O 1
ATOM 665 N N . CYS A 1 82 ? 6.924 -0.148 4.578 1.00 89.69 82 CYS A N 1
ATOM 666 C CA . CYS A 1 82 ? 8.320 0.226 4.339 1.00 89.69 82 CYS A CA 1
ATOM 667 C C . CYS A 1 82 ? 9.282 -0.977 4.354 1.00 89.69 82 CYS A C 1
ATOM 669 O O . CYS A 1 82 ? 10.490 -0.797 4.204 1.00 89.69 82 CYS A O 1
ATOM 671 N N . GLY A 1 83 ? 8.788 -2.201 4.582 1.00 86.31 83 GLY A N 1
ATOM 672 C CA . GLY A 1 83 ? 9.643 -3.377 4.782 1.00 86.31 83 GLY A CA 1
ATOM 673 C C . GLY A 1 83 ? 10.497 -3.308 6.058 1.00 86.31 83 GLY A C 1
ATOM 674 O O . GLY A 1 83 ? 11.543 -3.949 6.132 1.00 86.31 83 GLY A O 1
ATOM 675 N N . CYS A 1 84 ? 10.069 -2.520 7.049 1.00 86.62 84 CYS A N 1
ATOM 676 C CA . CYS A 1 84 ? 10.768 -2.310 8.322 1.00 86.62 84 CYS A CA 1
ATOM 677 C C . CYS A 1 84 ? 10.143 -3.090 9.491 1.00 86.62 84 CYS A C 1
ATOM 679 O O . CYS A 1 84 ? 10.532 -2.886 10.637 1.00 86.62 84 CYS A O 1
ATOM 681 N N . CYS A 1 85 ? 9.159 -3.951 9.221 1.00 88.38 85 CYS A N 1
ATOM 682 C CA . CYS A 1 85 ? 8.497 -4.759 10.242 1.00 88.38 85 CYS A CA 1
ATOM 683 C C . CYS A 1 85 ? 9.418 -5.907 10.716 1.00 88.38 85 CYS A C 1
ATOM 685 O O . CYS A 1 85 ? 10.014 -6.581 9.867 1.00 88.38 85 CYS A O 1
ATOM 687 N N . PRO A 1 86 ? 9.561 -6.136 12.037 1.00 88.81 86 PRO A N 1
ATOM 688 C CA . PRO A 1 86 ? 10.287 -7.286 12.570 1.00 88.81 86 PRO A CA 1
ATOM 689 C C . PRO A 1 86 ? 9.696 -8.612 12.077 1.00 88.81 86 PRO A C 1
ATOM 691 O O . PRO A 1 86 ? 8.484 -8.732 11.924 1.00 88.81 86 PRO A O 1
ATOM 694 N N . LEU A 1 87 ? 10.545 -9.626 11.875 1.00 87.94 87 LEU A N 1
ATOM 695 C CA . LEU A 1 87 ? 10.117 -10.955 11.406 1.00 87.94 87 LEU A CA 1
ATOM 696 C C . LEU A 1 87 ? 9.055 -11.584 12.319 1.00 87.94 87 LEU A C 1
ATOM 698 O O . LEU A 1 87 ? 8.104 -12.173 11.822 1.00 87.94 87 LEU A O 1
ATOM 702 N N . GLU A 1 88 ? 9.193 -11.403 13.632 1.00 91.25 88 GLU A N 1
ATOM 703 C CA . GLU A 1 88 ? 8.278 -11.938 14.651 1.00 91.25 88 GLU A CA 1
ATOM 704 C C . GLU A 1 88 ? 6.872 -11.318 14.580 1.00 91.25 88 GLU A C 1
ATOM 706 O O . GLU A 1 88 ? 5.890 -11.961 14.934 1.00 91.25 88 GLU A O 1
ATOM 711 N N . GLU A 1 89 ? 6.754 -10.083 14.085 1.00 91.62 89 GLU A N 1
ATOM 712 C CA . GLU A 1 89 ? 5.476 -9.368 13.973 1.00 91.62 89 GLU A CA 1
ATOM 713 C C . GLU A 1 89 ? 4.895 -9.402 12.555 1.00 91.62 89 GLU A C 1
ATOM 715 O O . GLU A 1 89 ? 3.776 -8.937 12.326 1.00 91.62 89 GLU A O 1
ATOM 720 N N . LEU A 1 90 ? 5.644 -9.940 11.590 1.00 91.62 90 LEU A N 1
ATOM 721 C CA . LEU A 1 90 ? 5.361 -9.779 10.170 1.00 91.62 90 LEU A CA 1
ATOM 722 C C . LEU A 1 90 ? 4.028 -10.411 9.757 1.00 91.62 90 LEU A C 1
ATOM 724 O O . LEU A 1 90 ? 3.257 -9.792 9.026 1.00 91.62 90 LEU A O 1
ATOM 728 N N . GLU A 1 91 ? 3.730 -11.616 10.241 1.00 91.69 91 GLU A N 1
ATOM 729 C CA . GLU A 1 91 ? 2.467 -12.302 9.942 1.00 91.69 91 GLU A CA 1
ATOM 730 C C . GLU A 1 91 ? 1.263 -11.538 10.498 1.00 91.69 91 GLU A C 1
ATOM 732 O O . GLU A 1 91 ? 0.291 -11.291 9.780 1.00 91.69 91 GLU A O 1
ATOM 737 N N . ASN A 1 92 ? 1.360 -11.069 11.743 1.00 93.31 92 ASN A N 1
ATOM 738 C CA . ASN A 1 92 ? 0.326 -10.237 12.349 1.00 93.31 92 ASN A CA 1
ATOM 739 C C . ASN A 1 92 ? 0.168 -8.912 11.585 1.00 93.31 92 ASN A C 1
ATOM 741 O O . ASN A 1 92 ? -0.950 -8.476 11.326 1.00 93.31 92 ASN A O 1
ATOM 745 N N . ALA A 1 93 ? 1.262 -8.285 11.149 1.00 94.50 93 ALA A N 1
ATOM 746 C CA . ALA A 1 93 ? 1.204 -7.066 10.350 1.00 94.50 93 ALA A CA 1
ATOM 747 C C . ALA A 1 93 ? 0.546 -7.289 8.974 1.00 94.50 93 ALA A C 1
ATOM 749 O O . ALA A 1 93 ? -0.245 -6.447 8.546 1.00 94.50 93 ALA A O 1
ATOM 750 N N . ARG A 1 94 ? 0.804 -8.425 8.305 1.00 94.12 94 ARG A N 1
ATOM 751 C CA . ARG A 1 94 ? 0.127 -8.815 7.050 1.00 94.12 94 ARG A CA 1
ATOM 752 C C . ARG A 1 94 ? -1.372 -9.006 7.263 1.00 94.12 94 ARG A C 1
ATOM 754 O O . ARG A 1 94 ? -2.171 -8.423 6.533 1.00 94.12 94 ARG A O 1
ATOM 761 N N . ARG A 1 95 ? -1.750 -9.756 8.302 1.00 94.38 95 ARG A N 1
ATOM 762 C CA . ARG A 1 95 ? -3.149 -9.970 8.704 1.00 94.38 95 ARG A CA 1
ATOM 763 C C . ARG A 1 95 ? -3.863 -8.637 8.936 1.00 94.38 95 ARG A C 1
ATOM 765 O O . ARG A 1 95 ? -4.914 -8.381 8.353 1.00 94.38 95 ARG A O 1
ATOM 772 N N . ARG A 1 96 ? -3.253 -7.745 9.720 1.00 95.75 96 ARG A N 1
ATOM 773 C CA . ARG A 1 96 ? -3.791 -6.408 10.012 1.00 95.75 96 ARG A CA 1
ATOM 774 C C . ARG A 1 96 ? -3.915 -5.536 8.762 1.00 95.75 96 ARG A C 1
ATOM 776 O O . ARG A 1 96 ? -4.907 -4.821 8.629 1.00 95.75 96 ARG A O 1
ATOM 783 N N . ASP A 1 97 ? -2.951 -5.586 7.842 1.00 96.38 97 ASP A N 1
ATOM 784 C CA . ASP A 1 97 ? -3.009 -4.850 6.571 1.00 96.38 97 ASP A CA 1
ATOM 785 C C . ASP A 1 97 ? -4.220 -5.280 5.729 1.00 96.38 97 ASP A C 1
ATOM 787 O O . ASP A 1 97 ? -4.997 -4.430 5.298 1.00 96.38 97 ASP A O 1
ATOM 791 N N . ILE A 1 98 ? -4.440 -6.588 5.574 1.00 95.94 98 ILE A N 1
ATOM 792 C CA . ILE A 1 98 ? -5.581 -7.128 4.819 1.00 95.94 98 ILE A CA 1
ATOM 793 C C . ILE A 1 98 ? -6.903 -6.740 5.487 1.00 95.94 98 ILE A C 1
ATOM 795 O O . ILE A 1 98 ? -7.760 -6.124 4.855 1.00 95.94 98 ILE A O 1
ATOM 799 N N . ILE A 1 99 ? -7.066 -7.043 6.776 1.00 97.06 99 ILE A N 1
ATOM 800 C CA . ILE A 1 99 ? -8.329 -6.808 7.488 1.00 97.06 99 ILE A CA 1
ATOM 801 C C . ILE A 1 99 ? -8.680 -5.317 7.502 1.00 97.06 99 ILE A C 1
ATOM 803 O O . ILE A 1 99 ? -9.809 -4.940 7.190 1.00 97.06 99 ILE A O 1
ATOM 807 N N . SER A 1 100 ? -7.713 -4.449 7.809 1.00 97.75 100 SER A N 1
ATOM 808 C CA . SER A 1 100 ? -7.954 -3.005 7.871 1.00 97.75 100 SER A CA 1
ATOM 809 C C . SER A 1 100 ? -8.419 -2.417 6.533 1.00 97.75 100 SER A C 1
ATOM 811 O O . SER A 1 100 ? -9.251 -1.509 6.533 1.00 97.75 100 SER A O 1
ATOM 813 N N . HIS A 1 101 ? -7.933 -2.939 5.399 1.00 97.81 101 HIS A N 1
ATOM 814 C CA . HIS A 1 101 ? -8.400 -2.538 4.070 1.00 97.81 101 HIS A CA 1
ATOM 815 C C . HIS A 1 101 ? -9.890 -2.845 3.884 1.00 97.81 101 HIS A C 1
ATOM 817 O O . HIS A 1 101 ? -10.673 -1.961 3.533 1.00 97.81 101 HIS A O 1
ATOM 823 N N . PHE A 1 102 ? -10.302 -4.082 4.177 1.00 97.69 102 PHE A N 1
ATOM 824 C CA . PHE A 1 102 ? -11.697 -4.501 4.038 1.00 97.69 102 PHE A CA 1
ATOM 825 C C . PHE A 1 102 ? -12.632 -3.782 5.014 1.00 97.69 102 PHE A C 1
ATOM 827 O O . PHE A 1 102 ? -13.746 -3.428 4.630 1.00 97.69 102 PHE A O 1
ATOM 834 N N . ILE A 1 103 ? -12.171 -3.471 6.229 1.00 97.38 103 ILE A N 1
ATOM 835 C CA . ILE A 1 103 ? -12.935 -2.643 7.170 1.00 97.38 103 ILE A CA 1
ATOM 836 C C . ILE A 1 103 ? -13.215 -1.255 6.577 1.00 97.38 103 ILE A C 1
ATOM 838 O O . ILE A 1 103 ? -14.352 -0.785 6.617 1.00 97.38 103 ILE A O 1
ATOM 842 N N . LEU A 1 104 ? -12.210 -0.592 5.991 1.00 97.94 104 LEU A N 1
ATOM 843 C CA . LEU A 1 104 ? -12.419 0.733 5.403 1.00 97.94 104 LEU A CA 1
ATOM 844 C C . LEU A 1 104 ? -13.298 0.703 4.149 1.00 97.94 104 LEU A C 1
ATOM 846 O O . LEU A 1 104 ? -14.029 1.666 3.921 1.00 97.94 104 LEU A O 1
ATOM 850 N N . ARG A 1 105 ? -13.322 -0.396 3.385 1.00 96.75 105 ARG A N 1
ATOM 851 C CA . ARG A 1 105 ? -14.285 -0.548 2.280 1.00 96.75 105 ARG A CA 1
ATOM 852 C C . ARG A 1 105 ? -15.731 -0.413 2.762 1.00 96.75 105 ARG A C 1
ATOM 854 O O . ARG A 1 105 ? -16.512 0.239 2.080 1.00 96.75 105 ARG A O 1
ATOM 861 N N . LEU A 1 106 ? -16.065 -0.952 3.938 1.00 95.12 106 LEU A N 1
ATOM 862 C CA . LEU A 1 106 ? -17.401 -0.805 4.536 1.00 95.12 106 LEU A CA 1
ATOM 863 C C . LEU A 1 106 ? -17.707 0.650 4.915 1.00 95.12 106 LEU A C 1
ATOM 865 O O . LEU A 1 106 ? -18.834 1.113 4.769 1.00 95.12 106 LEU A O 1
ATOM 869 N N . ALA A 1 107 ? -16.705 1.383 5.405 1.00 94.19 107 ALA A N 1
ATOM 870 C CA . ALA A 1 107 ? -16.885 2.767 5.829 1.00 94.19 107 ALA A CA 1
ATOM 871 C C . ALA A 1 107 ? -17.033 3.733 4.642 1.00 94.19 107 ALA A C 1
ATOM 873 O O . ALA A 1 107 ? -17.863 4.638 4.703 1.00 94.19 107 ALA A O 1
ATOM 874 N N . PHE A 1 108 ? -16.251 3.543 3.573 1.00 97.06 108 PHE A N 1
ATOM 875 C CA . PHE A 1 108 ? -16.127 4.495 2.462 1.00 97.06 108 PHE A CA 1
ATOM 876 C C . PHE A 1 108 ? -16.971 4.154 1.224 1.00 97.06 108 PHE A C 1
ATOM 878 O O . PHE A 1 108 ? -16.958 4.918 0.261 1.00 97.06 108 PHE A O 1
ATOM 885 N N . CYS A 1 109 ? -17.745 3.062 1.237 1.00 94.88 109 CYS A N 1
ATOM 886 C CA . CYS A 1 109 ? -18.655 2.716 0.138 1.00 94.88 109 CYS A CA 1
ATOM 887 C C . CYS A 1 109 ? -19.981 3.501 0.138 1.00 94.88 109 CYS A C 1
ATOM 889 O O . CYS A 1 109 ? -20.834 3.235 -0.704 1.00 94.88 109 CYS A O 1
ATOM 891 N N . GLN A 1 110 ? -20.196 4.424 1.086 1.00 94.38 110 GLN A N 1
ATOM 892 C CA . GLN A 1 110 ? -21.500 5.076 1.280 1.00 94.38 110 GLN A CA 1
ATOM 893 C C . GLN A 1 110 ? -21.808 6.128 0.212 1.00 94.38 110 GLN A C 1
ATOM 895 O O . GLN A 1 110 ? -22.945 6.212 -0.248 1.00 94.38 110 GLN A O 1
ATOM 900 N N . THR A 1 111 ? -20.815 6.931 -0.185 1.00 96.94 111 THR A N 1
ATOM 901 C CA . THR A 1 111 ? -20.978 7.937 -1.244 1.00 96.94 111 THR A CA 1
ATOM 902 C C . THR A 1 111 ? -19.898 7.804 -2.319 1.00 96.94 111 THR A C 1
ATOM 904 O O . THR A 1 111 ? -18.782 7.353 -2.022 1.00 96.94 111 THR A O 1
ATOM 907 N N . PRO A 1 112 ? -20.181 8.219 -3.570 1.00 97.25 112 PRO A N 1
ATOM 908 C CA . PRO A 1 112 ? -19.190 8.211 -4.645 1.00 97.25 112 PRO A CA 1
ATOM 909 C C . PRO A 1 112 ? -17.930 9.016 -4.310 1.00 97.25 112 PRO A C 1
ATOM 911 O O . PRO A 1 112 ? -16.823 8.608 -4.656 1.00 97.25 112 PRO A O 1
ATOM 914 N N . GLU A 1 113 ? -18.073 10.136 -3.603 1.00 97.38 113 GLU A N 1
ATOM 915 C CA . GLU A 1 113 ? -16.966 11.010 -3.206 1.00 97.38 113 GLU A CA 1
ATOM 916 C C . GLU A 1 113 ? -16.056 10.316 -2.190 1.00 97.38 113 GLU A C 1
ATOM 918 O O . GLU A 1 113 ? -14.835 10.330 -2.346 1.00 97.38 113 GLU A O 1
ATOM 923 N N . GLN A 1 114 ? -16.644 9.657 -1.187 1.00 97.38 114 GLN A N 1
ATOM 924 C CA . GLN A 1 114 ? -15.904 8.868 -0.201 1.00 97.38 114 GLN A CA 1
ATOM 925 C C . GLN A 1 114 ? -15.192 7.680 -0.851 1.00 97.38 114 GLN A C 1
ATOM 927 O O . GLN A 1 114 ? -14.018 7.437 -0.569 1.00 97.38 114 GLN A O 1
ATOM 932 N N . THR A 1 115 ? -15.870 6.986 -1.768 1.00 97.94 115 THR A N 1
ATOM 933 C CA . THR A 1 115 ? -15.293 5.859 -2.511 1.00 97.94 115 THR A CA 1
ATOM 934 C C . THR A 1 115 ? -14.121 6.325 -3.369 1.00 97.94 115 THR A C 1
ATOM 936 O O . THR A 1 115 ? -13.050 5.720 -3.342 1.00 97.94 115 THR A O 1
ATOM 939 N N . LYS A 1 116 ? -14.285 7.440 -4.090 1.00 98.12 116 LYS A N 1
ATOM 940 C CA . LYS A 1 116 ? -13.230 8.037 -4.913 1.00 98.12 116 LYS A CA 1
ATOM 941 C C . LYS A 1 116 ? -12.023 8.438 -4.071 1.00 98.12 116 LYS A C 1
ATOM 943 O O . LYS A 1 116 ? -10.895 8.151 -4.465 1.00 98.12 116 LYS A O 1
ATOM 948 N N . TRP A 1 117 ? -12.254 9.076 -2.924 1.00 97.88 117 TRP A N 1
ATOM 949 C CA . TRP A 1 117 ? -11.187 9.442 -1.998 1.00 97.88 117 TRP A CA 1
ATOM 950 C C . TRP A 1 117 ? -10.429 8.205 -1.508 1.00 97.88 117 TRP A C 1
ATOM 952 O O . TRP A 1 117 ? -9.208 8.147 -1.634 1.00 97.88 117 TRP A O 1
ATOM 962 N N . PHE A 1 118 ? -11.148 7.185 -1.032 1.00 98.44 118 PHE A N 1
ATOM 963 C CA . PHE A 1 118 ? -10.555 5.946 -0.533 1.00 98.44 118 PHE A CA 1
ATOM 964 C C . PHE A 1 118 ? -9.703 5.242 -1.596 1.00 98.44 118 PHE A C 1
ATOM 966 O O . PHE A 1 118 ? -8.539 4.937 -1.341 1.00 98.44 118 PHE A O 1
ATOM 973 N N . ILE A 1 119 ? -10.245 5.056 -2.806 1.00 97.94 119 ILE A N 1
ATOM 974 C CA . ILE A 1 119 ? -9.518 4.444 -3.929 1.00 97.94 119 ILE A CA 1
ATOM 975 C C . ILE A 1 119 ? -8.259 5.248 -4.251 1.00 97.94 119 ILE A C 1
ATOM 977 O O . ILE A 1 119 ? -7.195 4.664 -4.435 1.00 97.94 119 ILE A O 1
ATOM 981 N N . GLN A 1 120 ? -8.353 6.579 -4.299 1.00 97.44 120 GLN A N 1
ATOM 982 C CA . GLN A 1 120 ? -7.209 7.425 -4.623 1.00 97.44 120 GLN A CA 1
ATOM 983 C C . GLN A 1 120 ? -6.059 7.238 -3.625 1.00 97.44 120 GLN A C 1
ATOM 985 O O . GLN A 1 120 ? -4.919 7.051 -4.054 1.00 97.44 120 GLN A O 1
ATOM 990 N N . GLN A 1 121 ? -6.351 7.253 -2.320 1.00 97.88 121 GLN A N 1
ATOM 991 C CA . GLN A 1 121 ? -5.314 7.101 -1.296 1.00 97.88 121 GLN A CA 1
ATOM 992 C C . GLN A 1 121 ? -4.740 5.678 -1.254 1.00 97.88 121 GLN A C 1
ATOM 994 O O . GLN A 1 121 ? -3.532 5.512 -1.100 1.00 97.88 121 GLN A O 1
ATOM 999 N N . GLU A 1 122 ? -5.569 4.646 -1.437 1.00 97.94 122 GLU A N 1
ATOM 1000 C CA . GLU A 1 122 ? -5.108 3.250 -1.512 1.00 97.94 122 GLU A CA 1
ATOM 1001 C C . GLU A 1 122 ? -4.222 2.995 -2.732 1.00 97.94 122 GLU A C 1
ATOM 1003 O O . GLU A 1 122 ? -3.187 2.339 -2.625 1.00 97.94 122 GLU A O 1
ATOM 1008 N N . VAL A 1 123 ? -4.581 3.556 -3.890 1.00 96.81 123 VAL A N 1
ATOM 1009 C CA . VAL A 1 123 ? -3.765 3.470 -5.107 1.00 96.81 123 VAL A CA 1
ATOM 1010 C C . VAL A 1 123 ? -2.413 4.146 -4.898 1.00 96.81 123 VAL A C 1
ATOM 1012 O O . VAL A 1 123 ? -1.388 3.610 -5.319 1.00 96.81 123 VAL A O 1
ATOM 1015 N N . ASP A 1 124 ? -2.379 5.305 -4.245 1.00 95.38 124 ASP A N 1
ATOM 1016 C CA . ASP A 1 124 ? -1.122 6.011 -3.997 1.00 95.38 124 ASP A CA 1
ATOM 1017 C C . ASP A 1 124 ? -0.256 5.288 -2.946 1.00 95.38 124 ASP A C 1
ATOM 1019 O O . ASP A 1 124 ? 0.957 5.163 -3.138 1.00 95.38 124 ASP A O 1
ATOM 1023 N N . LEU A 1 125 ? -0.865 4.695 -1.912 1.00 96.38 125 LEU A N 1
ATOM 1024 C CA . LEU A 1 125 ? -0.175 3.800 -0.975 1.00 96.38 125 LEU A CA 1
ATOM 1025 C C . LEU A 1 125 ? 0.395 2.562 -1.684 1.00 96.38 125 LEU A C 1
ATOM 1027 O O . LEU A 1 125 ? 1.541 2.176 -1.441 1.00 96.38 125 LEU A O 1
ATOM 1031 N N . PHE A 1 126 ? -0.382 1.946 -2.576 1.00 95.44 126 PHE A N 1
ATOM 1032 C CA . PHE A 1 126 ? 0.060 0.802 -3.368 1.00 95.44 126 PHE A CA 1
ATOM 1033 C C . PHE A 1 126 ? 1.241 1.171 -4.266 1.00 95.44 126 PHE A C 1
ATOM 1035 O O . PHE A 1 126 ? 2.242 0.461 -4.256 1.00 95.44 126 PHE A O 1
ATOM 1042 N N . LYS A 1 127 ? 1.177 2.298 -4.990 1.00 92.88 127 LYS A N 1
ATOM 1043 C CA . LYS A 1 127 ? 2.285 2.780 -5.835 1.00 92.88 127 LYS A CA 1
ATOM 1044 C C . LYS A 1 127 ? 3.571 2.940 -5.035 1.00 92.88 127 LYS A C 1
ATOM 1046 O O . LYS A 1 127 ? 4.615 2.471 -5.481 1.00 92.88 127 LYS A O 1
ATOM 1051 N N . PHE A 1 128 ? 3.492 3.555 -3.855 1.00 92.94 128 PHE A N 1
ATOM 1052 C CA . PHE A 1 128 ? 4.640 3.697 -2.963 1.00 92.94 128 PHE A CA 1
ATOM 1053 C C . PHE A 1 128 ? 5.239 2.328 -2.594 1.00 92.94 128 PHE A C 1
ATOM 1055 O O . PHE A 1 128 ? 6.434 2.094 -2.792 1.00 92.94 128 PHE A O 1
ATOM 1062 N N . ARG A 1 129 ? 4.408 1.385 -2.128 1.00 92.56 129 ARG A N 1
ATOM 1063 C CA . ARG A 1 129 ? 4.853 0.026 -1.762 1.00 92.56 129 ARG A CA 1
ATOM 1064 C C . ARG A 1 129 ? 5.444 -0.717 -2.960 1.00 92.56 129 ARG A C 1
ATOM 1066 O O . ARG A 1 129 ? 6.501 -1.333 -2.839 1.00 92.56 129 ARG A O 1
ATOM 1073 N N . PHE A 1 130 ? 4.800 -0.617 -4.121 1.00 91.06 130 PHE A N 1
ATOM 1074 C CA . PHE A 1 130 ? 5.246 -1.236 -5.363 1.00 91.06 130 PHE A CA 1
ATOM 1075 C C . PHE A 1 130 ? 6.615 -0.698 -5.796 1.00 91.06 130 PHE A C 1
ATOM 1077 O O . PHE A 1 130 ? 7.504 -1.486 -6.111 1.00 91.06 130 PHE A O 1
ATOM 1084 N N . GLN A 1 131 ? 6.841 0.617 -5.739 1.00 89.31 131 GLN A N 1
ATOM 1085 C CA . GLN A 1 131 ? 8.136 1.225 -6.071 1.00 89.31 131 GLN A CA 1
ATOM 1086 C C . GLN A 1 131 ? 9.267 0.747 -5.149 1.00 89.31 131 GLN A C 1
ATOM 1088 O O . GLN A 1 131 ? 10.390 0.536 -5.609 1.00 89.31 131 GLN A O 1
ATOM 1093 N N . LEU A 1 132 ? 8.987 0.525 -3.861 1.00 86.25 132 LEU A N 1
ATOM 1094 C CA . LEU A 1 132 ? 9.987 0.009 -2.921 1.00 86.25 132 LEU A CA 1
ATOM 1095 C C . LEU A 1 132 ? 10.422 -1.428 -3.234 1.00 86.25 132 LEU A C 1
ATOM 1097 O O . LEU A 1 132 ? 11.593 -1.765 -3.023 1.00 86.25 132 LEU A O 1
ATOM 1101 N N . VAL A 1 133 ? 9.502 -2.273 -3.710 1.00 84.12 133 VAL A N 1
ATOM 1102 C CA . VAL A 1 133 ? 9.783 -3.689 -4.004 1.00 84.12 133 VAL A CA 1
ATOM 1103 C C . VAL A 1 133 ? 10.277 -3.924 -5.430 1.00 84.12 133 VAL A C 1
ATOM 1105 O O . VAL A 1 133 ? 11.070 -4.840 -5.644 1.00 84.12 133 VAL A O 1
ATOM 1108 N N . SER A 1 134 ? 9.901 -3.066 -6.380 1.00 83.62 134 SER A N 1
ATOM 1109 C CA . SER A 1 134 ? 10.201 -3.183 -7.818 1.00 83.62 134 SER A CA 1
ATOM 1110 C C . SER A 1 134 ? 11.634 -2.777 -8.183 1.00 83.62 134 SER A C 1
ATOM 1112 O O . SER A 1 134 ? 11.873 -2.078 -9.163 1.00 83.62 134 SER A O 1
ATOM 1114 N N . LYS A 1 135 ? 12.614 -3.201 -7.378 1.00 78.94 135 LYS A N 1
ATOM 1115 C CA . LYS A 1 135 ? 14.043 -2.929 -7.613 1.00 78.94 135 LYS A CA 1
ATOM 1116 C C . LYS A 1 135 ? 14.681 -3.879 -8.631 1.00 78.94 135 LYS A C 1
ATOM 1118 O O . LYS A 1 135 ? 15.764 -3.582 -9.121 1.00 78.94 135 LYS A O 1
ATOM 1123 N N . SER A 1 136 ? 14.038 -5.013 -8.915 1.00 78.19 136 SER A N 1
ATOM 1124 C CA . SER A 1 136 ? 14.431 -5.975 -9.953 1.00 78.19 136 SER A CA 1
ATOM 1125 C C . SER A 1 136 ? 13.213 -6.349 -10.796 1.00 78.19 136 SER A C 1
ATOM 1127 O O . SER A 1 136 ? 12.101 -6.439 -10.267 1.00 78.19 136 SER A O 1
ATOM 1129 N N . TYR A 1 137 ? 13.440 -6.615 -12.083 1.00 79.44 137 TYR A N 1
ATOM 1130 C CA . TYR A 1 137 ? 12.425 -7.127 -13.003 1.00 79.44 137 TYR A CA 1
ATOM 1131 C C . TYR A 1 137 ? 11.881 -8.497 -12.563 1.00 79.44 137 TYR A C 1
ATOM 1133 O O . TYR A 1 137 ? 10.697 -8.761 -12.759 1.00 79.44 137 TYR A O 1
ATOM 1141 N N . ASP A 1 13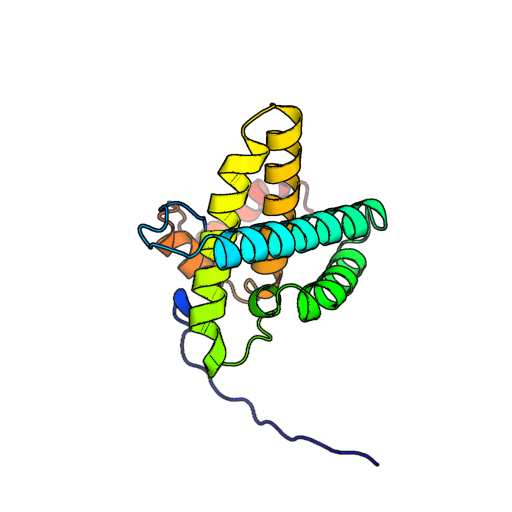8 ? 12.692 -9.330 -11.899 1.00 82.12 138 ASP A N 1
ATOM 1142 C CA . ASP A 1 138 ? 12.270 -10.652 -11.407 1.00 82.12 138 ASP A CA 1
ATOM 1143 C C . ASP A 1 138 ? 11.106 -10.540 -10.418 1.00 82.12 138 ASP A C 1
ATOM 1145 O O . ASP A 1 138 ? 10.124 -11.274 -10.493 1.00 82.12 138 ASP A O 1
ATOM 1149 N N . VAL A 1 139 ? 11.200 -9.573 -9.500 1.00 82.06 139 VAL A N 1
ATOM 1150 C CA . VAL A 1 139 ? 10.189 -9.326 -8.462 1.00 82.06 139 VAL A CA 1
ATOM 1151 C C . VAL A 1 139 ? 8.885 -8.838 -9.082 1.00 82.06 139 VAL A C 1
ATOM 1153 O O . VAL A 1 139 ? 7.806 -9.273 -8.683 1.00 82.06 139 VAL A O 1
ATOM 1156 N N . VAL A 1 140 ? 8.987 -7.947 -10.068 1.00 85.00 140 VAL A N 1
ATOM 1157 C CA . VAL A 1 140 ? 7.824 -7.440 -10.802 1.00 85.00 140 VAL A CA 1
ATOM 1158 C C . VAL A 1 140 ? 7.153 -8.576 -11.569 1.00 85.00 140 VAL A C 1
ATOM 1160 O O . VAL A 1 140 ? 5.943 -8.744 -11.467 1.00 85.00 140 VAL A O 1
ATOM 1163 N N . THR A 1 141 ? 7.936 -9.399 -12.266 1.00 84.44 141 THR A N 1
ATOM 1164 C CA . THR A 1 141 ? 7.435 -10.544 -13.041 1.00 84.44 141 THR A CA 1
ATOM 1165 C C . THR A 1 141 ? 6.721 -11.547 -12.140 1.00 84.44 141 THR A C 1
ATOM 1167 O O . THR A 1 141 ? 5.590 -11.934 -12.423 1.00 84.44 141 THR A O 1
ATOM 1170 N N . GLN A 1 142 ? 7.333 -11.906 -11.009 1.00 84.19 142 GLN A N 1
ATOM 1171 C CA . GLN A 1 142 ? 6.730 -12.806 -10.028 1.00 84.19 142 GLN A CA 1
ATOM 1172 C C . GLN A 1 142 ? 5.413 -12.249 -9.474 1.00 84.19 142 GLN A C 1
ATOM 1174 O O . GLN A 1 142 ? 4.446 -12.994 -9.328 1.00 84.19 142 GLN A O 1
ATOM 1179 N N . PHE A 1 143 ? 5.356 -10.946 -9.181 1.00 86.81 143 PHE A N 1
ATOM 1180 C CA . PHE A 1 143 ? 4.130 -10.299 -8.719 1.00 86.81 143 PHE A CA 1
ATOM 1181 C C . PHE A 1 143 ? 3.024 -10.340 -9.781 1.00 86.81 143 PHE A C 1
ATOM 1183 O O . PHE A 1 143 ? 1.881 -10.656 -9.453 1.00 86.81 143 PHE A O 1
ATOM 1190 N N . LEU A 1 144 ? 3.349 -10.051 -11.044 1.00 87.75 144 LEU A N 1
ATOM 1191 C CA . LEU A 1 144 ? 2.385 -10.083 -12.147 1.00 87.75 144 LEU A CA 1
ATOM 1192 C C . LEU A 1 144 ? 1.824 -11.494 -12.361 1.00 87.75 144 LEU A C 1
ATOM 1194 O O . LEU A 1 144 ? 0.607 -11.672 -12.352 1.00 87.75 144 LEU A O 1
ATOM 1198 N N . GLN A 1 145 ? 2.697 -12.498 -12.453 1.00 85.12 145 GLN A N 1
ATOM 1199 C CA . GLN A 1 145 ? 2.298 -13.898 -12.625 1.00 85.12 145 GLN A CA 1
ATOM 1200 C C . GLN A 1 145 ? 1.399 -14.378 -11.485 1.00 85.12 145 GLN A C 1
ATOM 1202 O O . GLN A 1 145 ? 0.363 -14.992 -11.718 1.00 85.12 145 GLN A O 1
ATOM 1207 N N . ALA A 1 146 ? 1.761 -14.061 -10.243 1.00 84.62 146 ALA A N 1
ATOM 1208 C CA . ALA A 1 146 ? 1.018 -14.539 -9.087 1.00 84.62 146 ALA A CA 1
ATOM 1209 C C . ALA A 1 146 ? -0.348 -13.856 -8.897 1.00 84.62 146 ALA A C 1
ATOM 1211 O O . ALA A 1 146 ? -1.209 -14.391 -8.204 1.00 84.62 146 ALA A O 1
ATOM 1212 N N . ASN A 1 147 ? -0.566 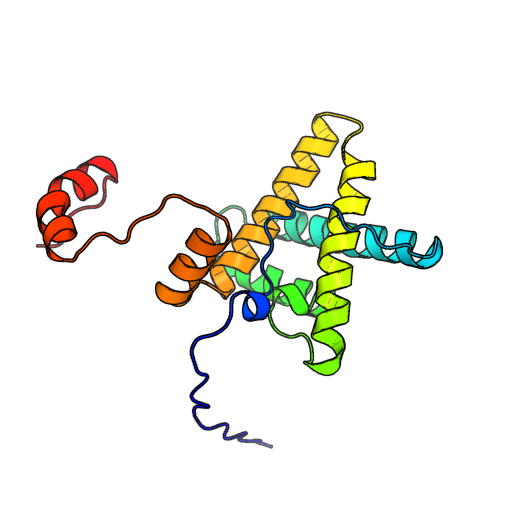-12.702 -9.531 1.00 86.12 147 ASN A N 1
ATOM 1213 C CA . ASN A 1 147 ? -1.866 -12.032 -9.575 1.00 86.12 147 ASN A CA 1
ATOM 1214 C C . ASN A 1 147 ? -2.613 -12.282 -10.900 1.00 86.12 147 ASN A C 1
ATOM 1216 O O . ASN A 1 147 ? -3.566 -11.566 -11.199 1.00 86.12 147 ASN A O 1
ATOM 1220 N N . ASN A 1 148 ? -2.210 -13.303 -11.671 1.00 84.50 148 ASN A N 1
ATOM 1221 C CA . ASN A 1 148 ? -2.823 -13.708 -12.941 1.00 84.50 148 ASN A CA 1
ATOM 1222 C C . ASN A 1 148 ? -2.876 -12.587 -13.992 1.00 84.50 148 ASN A C 1
ATOM 1224 O O . ASN A 1 148 ? -3.830 -12.497 -14.766 1.00 84.50 148 ASN A O 1
ATOM 1228 N N . PHE A 1 149 ? -1.861 -11.723 -14.025 1.00 85.81 149 PHE A N 1
ATOM 1229 C CA . PHE A 1 149 ? -1.682 -10.818 -15.153 1.00 85.81 149 PHE A CA 1
ATOM 1230 C C . PHE A 1 149 ? -1.090 -11.589 -16.331 1.00 85.81 149 PHE A C 1
ATOM 1232 O O . PHE A 1 149 ? -0.035 -12.210 -16.201 1.00 85.81 149 PHE A O 1
ATOM 1239 N N . ASP A 1 150 ? -1.761 -11.508 -17.479 1.00 83.06 150 ASP A N 1
ATOM 1240 C CA . ASP A 1 150 ? -1.278 -12.040 -18.753 1.00 83.06 150 ASP A CA 1
ATOM 1241 C C . ASP A 1 150 ? -0.169 -11.127 -19.297 1.00 83.06 150 ASP A C 1
ATOM 1243 O O . ASP A 1 150 ? -0.401 -10.204 -20.078 1.00 83.06 150 ASP A O 1
ATOM 1247 N N . ALA A 1 151 ? 1.028 -11.288 -18.735 1.00 80.75 151 ALA A N 1
ATOM 1248 C CA . ALA A 1 151 ? 2.197 -10.485 -19.045 1.00 80.75 151 ALA A CA 1
ATOM 1249 C C . ALA A 1 151 ? 3.374 -11.401 -19.379 1.00 80.75 151 ALA A C 1
ATOM 1251 O O . ALA A 1 151 ? 3.863 -12.148 -18.529 1.00 80.75 151 ALA A O 1
ATOM 1252 N N . GLU A 1 152 ? 3.857 -11.289 -20.610 1.00 81.06 152 GLU A N 1
ATOM 1253 C CA . GLU A 1 152 ? 5.034 -12.001 -21.089 1.00 81.06 152 GLU A CA 1
ATOM 1254 C C . GLU A 1 152 ? 6.235 -11.056 -21.149 1.00 81.06 152 GLU A C 1
ATOM 1256 O O . GLU A 1 152 ? 6.128 -9.885 -21.529 1.00 81.06 152 GLU A O 1
ATOM 1261 N N . LEU A 1 153 ? 7.398 -11.561 -20.736 1.00 81.75 153 LEU A N 1
ATOM 1262 C CA . LEU A 1 153 ? 8.639 -10.812 -20.860 1.00 81.75 153 LEU A CA 1
ATOM 1263 C C . LEU A 1 153 ? 9.080 -10.808 -22.320 1.00 81.75 153 LEU A C 1
ATOM 1265 O O . LEU A 1 153 ? 9.320 -11.857 -22.910 1.00 81.75 153 LEU A O 1
ATOM 1269 N N . VAL A 1 154 ? 9.232 -9.605 -22.864 1.00 86.69 154 VAL A N 1
ATOM 1270 C CA . VAL A 1 154 ? 9.752 -9.389 -24.214 1.00 86.69 154 VAL A CA 1
ATOM 1271 C C . VAL A 1 154 ? 11.231 -9.777 -24.252 1.00 86.69 154 VAL A C 1
ATOM 1273 O O . VAL A 1 154 ? 12.013 -9.352 -23.397 1.00 86.69 154 VAL A O 1
ATOM 1276 N N . THR A 1 155 ? 11.624 -10.562 -25.252 1.00 88.56 155 THR A N 1
ATOM 1277 C CA . THR A 1 155 ? 13.025 -10.944 -25.469 1.00 88.56 155 THR A CA 1
ATOM 1278 C C . THR A 1 155 ? 13.863 -9.758 -25.952 1.00 88.56 155 THR A C 1
ATOM 1280 O O . THR A 1 155 ? 13.345 -8.803 -26.532 1.00 88.56 155 THR A O 1
ATOM 1283 N N . ASP A 1 156 ? 15.188 -9.818 -25.784 1.00 88.38 156 ASP A N 1
ATOM 1284 C CA . ASP A 1 156 ? 16.077 -8.755 -26.282 1.00 88.38 156 ASP A CA 1
ATOM 1285 C C . ASP A 1 156 ? 15.968 -8.564 -27.805 1.00 88.38 156 ASP A C 1
ATOM 1287 O O . ASP A 1 156 ? 16.043 -7.438 -28.298 1.00 88.38 156 ASP A O 1
ATOM 1291 N N . ALA A 1 157 ? 15.727 -9.648 -28.550 1.00 91.88 157 ALA A N 1
ATOM 1292 C CA . ALA A 1 157 ? 15.535 -9.603 -29.998 1.00 91.88 157 ALA A CA 1
ATOM 1293 C C . ALA A 1 157 ? 14.233 -8.884 -30.387 1.00 91.88 157 ALA A C 1
ATOM 1295 O O . ALA A 1 157 ? 14.243 -8.007 -31.252 1.00 91.88 157 ALA A O 1
ATOM 1296 N N . GLU A 1 158 ? 13.117 -9.210 -29.729 1.00 91.12 158 GLU A N 1
ATOM 1297 C CA . GLU A 1 158 ? 11.834 -8.530 -29.947 1.00 91.12 158 GLU A CA 1
ATOM 1298 C C . GLU A 1 158 ? 11.902 -7.064 -29.527 1.00 91.12 158 GLU A C 1
ATOM 1300 O O . GLU A 1 158 ? 11.395 -6.192 -30.230 1.00 91.12 158 GLU A O 1
ATOM 1305 N N . LYS A 1 159 ? 12.574 -6.780 -28.408 1.00 88.88 159 LYS A N 1
ATOM 1306 C CA . LYS A 1 159 ? 12.785 -5.423 -27.914 1.00 88.88 159 LYS A CA 1
ATOM 1307 C C . LYS A 1 159 ? 13.563 -4.573 -28.916 1.00 88.88 159 LYS A C 1
ATOM 1309 O O . LYS A 1 159 ? 13.174 -3.429 -29.140 1.00 88.88 159 LYS A O 1
ATOM 1314 N N . GLU A 1 160 ? 14.624 -5.106 -29.524 1.00 91.00 160 GLU A N 1
ATOM 1315 C CA . GLU A 1 160 ? 15.383 -4.375 -30.547 1.00 91.00 160 GLU A CA 1
ATOM 1316 C C . GLU A 1 160 ? 14.553 -4.188 -31.825 1.00 91.00 160 GLU A C 1
ATOM 1318 O O . GLU A 1 160 ? 14.513 -3.086 -32.367 1.00 91.00 160 GLU A O 1
ATOM 1323 N N . ASN A 1 161 ? 13.803 -5.210 -32.252 1.00 93.81 161 ASN A N 1
ATOM 1324 C CA . ASN A 1 161 ? 12.918 -5.118 -33.418 1.00 93.81 161 ASN A CA 1
ATOM 1325 C C . ASN A 1 161 ? 11.777 -4.095 -33.231 1.00 93.81 161 ASN A C 1
ATOM 1327 O O . ASN A 1 161 ? 11.358 -3.437 -34.179 1.00 93.81 161 ASN A O 1
ATOM 1331 N N . LEU A 1 162 ? 11.268 -3.940 -32.005 1.00 91.25 162 LEU A N 1
ATOM 1332 C CA . LEU A 1 162 ? 10.173 -3.020 -31.675 1.00 91.25 162 LEU A CA 1
ATOM 1333 C C . LEU A 1 162 ? 10.646 -1.635 -31.219 1.00 91.25 162 LEU A C 1
ATOM 1335 O O . LEU A 1 162 ? 9.817 -0.758 -30.977 1.00 91.25 162 LEU A O 1
ATOM 1339 N N . LYS A 1 163 ? 11.954 -1.412 -31.103 1.00 90.25 163 LYS A N 1
ATOM 1340 C CA . LYS A 1 163 ? 12.553 -0.214 -30.502 1.00 90.25 163 LYS A CA 1
ATOM 1341 C C . LYS A 1 163 ? 12.056 1.095 -31.108 1.00 90.25 163 LYS A C 1
ATOM 1343 O O . LYS A 1 163 ? 11.682 1.997 -30.361 1.00 90.25 163 LYS A O 1
ATOM 1348 N N . GLU A 1 164 ? 12.015 1.194 -32.438 1.00 90.56 164 GLU A N 1
ATOM 1349 C CA . GLU A 1 164 ? 11.533 2.400 -33.127 1.00 90.56 164 GLU A CA 1
ATOM 1350 C C . GLU A 1 164 ? 10.043 2.646 -32.869 1.00 90.56 164 GLU A C 1
ATOM 1352 O O . GLU A 1 164 ? 9.641 3.760 -32.536 1.00 90.56 164 GLU A O 1
ATOM 1357 N N . ASN A 1 165 ? 9.227 1.593 -32.931 1.00 92.38 165 ASN A N 1
ATOM 1358 C CA . ASN A 1 165 ? 7.790 1.681 -32.674 1.00 92.38 165 ASN A CA 1
ATOM 1359 C C . ASN A 1 165 ? 7.495 2.086 -31.224 1.00 92.38 165 ASN A C 1
ATOM 1361 O O . ASN A 1 165 ? 6.663 2.960 -30.986 1.00 92.38 165 ASN A O 1
ATOM 1365 N N . LEU A 1 166 ? 8.206 1.492 -30.260 1.00 90.19 166 LEU A N 1
ATOM 1366 C CA . LEU A 1 166 ? 8.082 1.813 -28.837 1.00 90.19 166 LEU A CA 1
ATOM 1367 C C . LEU A 1 166 ? 8.542 3.245 -28.544 1.00 90.19 166 LEU A C 1
ATOM 1369 O O . LEU A 1 166 ? 7.880 3.964 -27.801 1.00 90.19 166 LEU A O 1
ATOM 1373 N N . SER A 1 167 ? 9.644 3.680 -29.155 1.00 90.56 167 SER A N 1
ATOM 1374 C CA . SER A 1 167 ? 10.147 5.051 -29.045 1.00 90.56 167 SER A CA 1
ATOM 1375 C C . SER A 1 167 ? 9.128 6.070 -29.555 1.00 90.56 167 SER A C 1
ATOM 1377 O O . SER A 1 167 ? 8.810 7.024 -28.841 1.00 90.56 167 SER A O 1
ATOM 1379 N N . ASN A 1 168 ? 8.567 5.832 -30.743 1.00 90.94 168 ASN A N 1
ATOM 1380 C CA . ASN A 1 168 ? 7.571 6.706 -31.356 1.00 90.94 168 ASN A CA 1
ATOM 1381 C C . ASN A 1 168 ? 6.269 6.751 -30.545 1.00 90.94 168 ASN A C 1
ATOM 1383 O O . ASN A 1 168 ? 5.724 7.831 -30.331 1.00 90.94 168 ASN A O 1
ATOM 1387 N N . ALA A 1 169 ? 5.791 5.604 -30.055 1.00 91.62 169 ALA A N 1
ATOM 1388 C CA . ALA A 1 169 ? 4.568 5.526 -29.257 1.00 91.62 169 ALA A CA 1
ATOM 1389 C C . ALA A 1 169 ? 4.712 6.199 -27.881 1.00 91.62 169 ALA A C 1
ATOM 1391 O O . ALA A 1 169 ? 3.775 6.834 -27.399 1.00 91.62 169 ALA A O 1
ATOM 1392 N N . CYS A 1 170 ? 5.886 6.079 -27.254 1.00 87.56 170 CYS A N 1
ATOM 1393 C CA . CYS A 1 170 ? 6.165 6.658 -25.940 1.00 87.56 170 CYS A CA 1
ATOM 1394 C C . CYS A 1 170 ? 6.719 8.091 -26.005 1.00 87.56 170 CYS A C 1
ATOM 1396 O O . CYS A 1 170 ? 6.933 8.696 -24.956 1.00 87.56 170 CYS A O 1
ATOM 1398 N N . PHE A 1 171 ? 6.974 8.630 -27.204 1.00 85.38 171 PHE A N 1
ATOM 1399 C CA . PHE A 1 171 ? 7.662 9.909 -27.425 1.00 85.38 171 PHE A CA 1
ATOM 1400 C C . PHE A 1 171 ? 9.024 10.007 -26.706 1.00 85.38 171 PHE A C 1
ATOM 1402 O O . PHE A 1 171 ? 9.431 11.082 -26.261 1.00 85.38 171 PHE A O 1
ATOM 1409 N N . ILE A 1 172 ? 9.739 8.883 -26.580 1.00 82.19 172 ILE A N 1
ATOM 1410 C CA . ILE A 1 172 ? 11.063 8.817 -25.942 1.00 82.19 172 ILE A CA 1
ATOM 1411 C C . ILE A 1 172 ? 12.118 8.735 -27.046 1.00 82.19 172 ILE A C 1
ATOM 1413 O O . ILE A 1 172 ? 12.113 7.748 -27.779 1.00 82.19 172 ILE A O 1
ATOM 1417 N N . PRO A 1 173 ? 13.036 9.707 -27.188 1.00 78.12 173 PRO A N 1
ATOM 1418 C CA . PRO A 1 173 ? 14.028 9.688 -28.258 1.00 78.12 173 PRO A CA 1
ATOM 1419 C C . PRO A 1 173 ? 15.013 8.521 -28.100 1.00 78.12 173 PRO A C 1
ATOM 1421 O O . PRO A 1 173 ? 15.544 8.284 -27.015 1.00 78.12 173 PRO A O 1
ATOM 1424 N N . ILE A 1 174 ? 15.286 7.815 -29.199 1.00 75.38 174 ILE A N 1
ATOM 1425 C CA . ILE A 1 174 ? 16.314 6.767 -29.250 1.00 75.38 174 ILE A CA 1
ATOM 1426 C C . ILE A 1 174 ? 17.680 7.454 -29.148 1.00 75.38 174 ILE A C 1
ATOM 1428 O O . ILE A 1 174 ? 18.013 8.281 -30.002 1.00 75.38 174 ILE A O 1
ATOM 1432 N N . SER A 1 175 ? 18.479 7.151 -28.117 1.00 68.50 175 SER A N 1
ATOM 1433 C CA . SER A 1 175 ? 19.874 7.606 -28.121 1.00 68.50 175 SER A CA 1
ATOM 1434 C C . SER A 1 175 ? 20.622 6.867 -29.230 1.00 68.50 175 SER A C 1
ATOM 1436 O O . SER A 1 175 ? 20.552 5.638 -29.293 1.00 68.50 175 SER A O 1
ATOM 1438 N N . LYS A 1 176 ? 21.291 7.627 -30.101 1.00 49.09 176 LYS A N 1
ATOM 1439 C CA . LYS A 1 176 ? 22.156 7.095 -31.161 1.00 49.09 176 LYS A CA 1
ATOM 1440 C C . LYS A 1 176 ? 23.340 6.323 -30.597 1.00 49.09 176 LYS A C 1
ATOM 1442 O O . LYS A 1 176 ? 23.842 6.740 -29.529 1.00 49.09 176 LYS A O 1
#

Sequence (176 aa):
FLVRNARGPVHRGPKKMEDLNLHMYLESPMENITLLEFQELALNRLRVLKAVEQVKDRFPRETEAINNELAKQLMKLMPIACGCCPLEELENARRRDIISHFILRLAFCQTPEQTKWFIQQEVDLFKFRFQLVSKSYDVVTQFLQANNFDAELVTDAEKENLKENLSNACFIPISK

Organism: Brugia malayi (NCBI:txid6279)

Foldseek 3Di:
DDDDDDDDDDPDDDDALLLLLADPLPDADPDDDDPVLLVVLQVLVVVLLVQLVVLCVVCVDDPVSSLVSNLVVCCPSQVSLNSNDDPVCNVVSSVSVSNSLVSVCVVQVPDPVSVVSSVVSVVSSNVSSCVNQPPDPSSVVNNCVVVPNPDDDDDPVNCVVCVVVCCVVVVPDDDD

pLDDT: mean 85.55, std 17.08, range [25.97, 98.44]

Secondary structure (DSSP, 8-state):
-------------PPPGGGG------S-------HHHHHHHHHHHHHHHHHHHHHHHH-TT-HHHHHHHHHHHHHHH-GGGGT---GGGHHHHHHHHHHHHHHHHHHHSSSHHHHHHHHHHHHHHHHHHHHHHTTSHHHHHHHHHHTT---PPPPHHHHHHHHHHHHHHHTPPPP-

InterPro domains:
  IPR007238 DNA primase large subunit, eukaryotic/archaeal [PTHR10537] (19-168)